Protein AF-A0A7S4UHZ1-F1 (afdb_monomer_lite)

pLDDT: mean 78.04, std 15.98, range [35.03, 97.44]

Foldseek 3Di:
DVVLLPDDFLDFFDDDPVQLVVQLVLVQLVVPAPVLQWDWDWDWDFDDDDDTDTAIDIDIDGNDPVRSVVSVVVVVVLVVCCVVVVVVVSVVVSSVVTRGGDPDSVNSVRVNVVSVVCVVPDPPDDPQFWDWDFDADPVRHGDDIDTHTQPDDVSRCCVVPVPPPPDDD

Sequence (169 aa):
WRRWRGLPEGTTRLSQAHALADTGIMYYLLDHTPREVLSLVRSEVELEGEGKRRLPVIRLECGSVEKLFPVIEELAFKVQRMSSEGDVEAVEEFMESYAASTRDKEYARIVTGMRDSLDDGVIETMNAFPEITLKTDDRGQVVDAEAKMPKDHLDYYLRLFGTATRGGE

Secondary structure (DSSP, 8-state):
-GGGTTSPTT--B--SHHHHHHHHHHHHHHHHS-TTTEEEEEEEEEEPSSS-EEEEEEEEEES-STTTHHHHHHHHHHHHHHHHHT-HHHHHHHIIIIISB-S-HHHHHHHHHHHHHHTTS------PPPEEEEEE-TTS-EEEEEEE--SSHHHHHHHHHGGGG----

Radius of gyration: 24.58 Å; chains: 1; bounding box: 45×69×64 Å

Organism: NCBI:txid180227

Structure (mmCIF, N/CA/C/O backbone):
data_AF-A0A7S4UHZ1-F1
#
_entry.id   AF-A0A7S4UHZ1-F1
#
loop_
_atom_site.group_PDB
_atom_site.id
_atom_site.type_symbol
_atom_site.label_atom_id
_atom_site.label_alt_id
_atom_site.label_comp_id
_atom_site.label_asym_id
_atom_site.label_entity_id
_atom_site.label_seq_id
_atom_site.pdbx_PDB_ins_code
_atom_site.Cartn_x
_atom_site.Cartn_y
_atom_site.Cartn_z
_atom_site.occupancy
_atom_site.B_iso_or_equiv
_atom_site.auth_seq_id
_atom_site.auth_comp_id
_atom_site.auth_asym_id
_atom_site.auth_atom_id
_atom_site.pdbx_PDB_model_num
ATOM 1 N N . TRP A 1 1 ? -3.599 -6.062 1.471 1.00 48.66 1 TRP A N 1
ATOM 2 C CA . TRP A 1 1 ? -4.272 -7.096 2.292 1.00 48.66 1 TRP A CA 1
ATOM 3 C C . TRP A 1 1 ? -4.089 -8.540 1.771 1.00 48.66 1 TRP A C 1
ATOM 5 O O . TRP A 1 1 ? -3.561 -9.336 2.527 1.00 48.66 1 TRP A O 1
ATOM 15 N N . ARG A 1 2 ? -4.417 -8.925 0.513 1.00 51.38 2 ARG A N 1
ATOM 16 C CA . ARG A 1 2 ? -4.203 -10.322 0.012 1.00 51.38 2 ARG A CA 1
ATOM 17 C C . ARG A 1 2 ? -2.763 -10.823 0.202 1.00 51.38 2 ARG A C 1
ATOM 19 O O . ARG A 1 2 ? -2.544 -11.961 0.583 1.00 51.38 2 ARG A O 1
ATOM 26 N N . ARG A 1 3 ? -1.793 -9.928 0.009 1.00 61.91 3 ARG A N 1
ATOM 27 C CA . ARG A 1 3 ? -0.348 -10.190 0.138 1.00 61.91 3 ARG A CA 1
ATOM 28 C C . ARG A 1 3 ? 0.145 -10.324 1.585 1.00 61.91 3 ARG A C 1
ATOM 30 O O . ARG A 1 3 ? 1.256 -10.781 1.802 1.00 61.91 3 ARG A O 1
ATOM 37 N N . TRP A 1 4 ? -0.686 -9.954 2.557 1.00 55.69 4 TRP A N 1
ATOM 38 C CA . TRP A 1 4 ? -0.395 -10.108 3.982 1.00 55.69 4 TRP A CA 1
ATOM 39 C C . TRP A 1 4 ? -0.818 -11.471 4.537 1.00 55.69 4 TRP A C 1
ATOM 41 O O . TRP A 1 4 ? -0.347 -11.865 5.596 1.00 55.69 4 TRP A O 1
ATOM 51 N N . ARG A 1 5 ? -1.674 -12.214 3.818 1.00 57.12 5 ARG A N 1
ATOM 52 C CA . ARG A 1 5 ? -2.168 -13.536 4.242 1.00 57.12 5 ARG A CA 1
ATOM 53 C C . ARG A 1 5 ? -1.049 -14.574 4.410 1.00 57.12 5 ARG A C 1
ATOM 55 O O . ARG A 1 5 ? -1.186 -15.507 5.191 1.00 57.12 5 ARG A O 1
ATOM 62 N N . GLY A 1 6 ? 0.056 -14.417 3.684 1.00 55.94 6 GLY A N 1
ATOM 63 C CA . GLY A 1 6 ? 1.195 -15.336 3.749 1.00 55.94 6 GLY A CA 1
ATOM 64 C C . GLY A 1 6 ? 2.132 -15.120 4.941 1.00 55.94 6 GLY A C 1
ATOM 65 O O . GLY A 1 6 ? 3.097 -15.865 5.075 1.00 55.94 6 GLY A O 1
ATOM 66 N N . LEU A 1 7 ? 1.901 -14.104 5.781 1.00 59.84 7 LEU A N 1
ATOM 67 C CA . LEU A 1 7 ? 2.785 -13.794 6.905 1.00 59.84 7 LEU A CA 1
ATOM 68 C C . LEU A 1 7 ? 2.376 -14.588 8.163 1.00 59.84 7 LEU A C 1
ATOM 70 O O . LEU A 1 7 ? 1.179 -14.694 8.443 1.00 59.84 7 LEU A O 1
ATOM 74 N N . PRO A 1 8 ? 3.335 -15.141 8.935 1.00 59.25 8 PRO A N 1
ATOM 75 C CA . PRO A 1 8 ? 3.042 -15.797 10.210 1.00 59.25 8 PRO A CA 1
ATOM 76 C C . PRO A 1 8 ? 2.325 -14.863 11.195 1.00 59.25 8 PRO A C 1
ATOM 78 O O . PRO A 1 8 ? 2.569 -13.654 11.204 1.00 59.25 8 PRO A O 1
ATOM 81 N N . GLU A 1 9 ? 1.480 -15.413 12.066 1.00 57.06 9 GLU A N 1
ATOM 82 C CA . GLU A 1 9 ? 0.809 -14.636 13.113 1.00 57.06 9 GLU A CA 1
ATOM 83 C C . GLU A 1 9 ? 1.823 -13.929 14.029 1.00 57.06 9 GLU A C 1
ATOM 85 O O . GLU A 1 9 ? 2.865 -14.482 14.377 1.00 57.06 9 GLU A O 1
ATOM 90 N N . GLY A 1 10 ? 1.544 -12.670 14.382 1.00 57.97 10 GLY A N 1
ATOM 91 C CA . GLY A 1 10 ? 2.449 -11.845 15.191 1.00 57.97 10 GLY A CA 1
ATOM 92 C C . GLY A 1 10 ? 3.661 -11.289 14.434 1.00 57.97 10 GLY A C 1
ATOM 93 O O . GLY A 1 10 ? 4.472 -10.579 15.032 1.00 57.97 10 GLY A O 1
ATOM 94 N N . THR A 1 11 ? 3.780 -11.555 13.129 1.00 65.12 11 THR A N 1
ATOM 95 C CA . THR A 1 11 ? 4.827 -10.962 12.291 1.00 65.12 11 THR A CA 1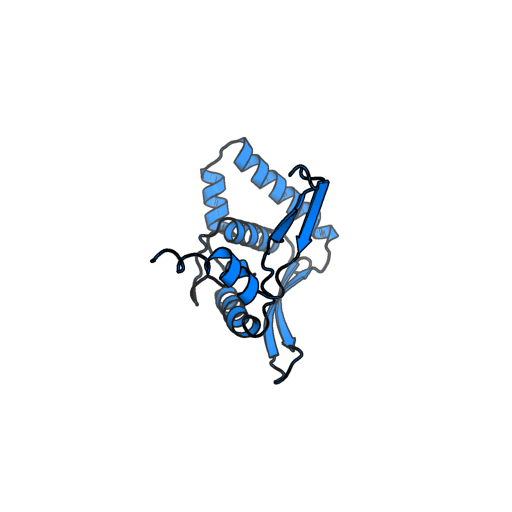
ATOM 96 C C . THR A 1 11 ? 4.632 -9.457 12.203 1.00 65.12 11 THR A C 1
ATOM 98 O O . THR A 1 11 ? 3.676 -8.973 11.602 1.00 65.12 11 THR A O 1
ATOM 101 N N . THR A 1 12 ? 5.574 -8.715 12.777 1.00 68.12 12 THR A N 1
ATOM 102 C CA . THR A 1 12 ? 5.634 -7.261 12.629 1.00 68.12 12 THR A CA 1
ATOM 103 C C . THR A 1 12 ? 6.547 -6.836 11.494 1.00 68.12 12 THR A C 1
ATOM 105 O O . THR A 1 12 ? 6.379 -5.729 11.013 1.00 68.12 12 THR A O 1
ATOM 108 N N . ARG A 1 13 ? 7.489 -7.680 11.049 1.00 75.06 13 ARG A N 1
ATOM 109 C CA . ARG A 1 13 ? 8.446 -7.364 9.977 1.00 75.06 13 ARG A CA 1
ATOM 110 C C . ARG A 1 13 ? 7.952 -7.811 8.610 1.00 75.06 13 ARG A C 1
ATOM 112 O O . ARG A 1 13 ? 7.514 -8.944 8.442 1.00 75.06 13 ARG A O 1
ATOM 119 N N . LEU A 1 14 ? 8.099 -6.947 7.618 1.00 74.50 14 LEU A N 1
ATOM 120 C CA . LEU A 1 14 ? 7.667 -7.217 6.251 1.00 74.50 14 LEU A CA 1
ATOM 121 C C . LEU A 1 14 ? 8.876 -7.494 5.357 1.00 74.50 14 LEU A C 1
ATOM 123 O O . LEU A 1 14 ? 9.921 -6.870 5.504 1.00 74.50 14 LEU A O 1
ATOM 127 N N . SER A 1 15 ? 8.740 -8.439 4.428 1.00 74.81 15 SER A N 1
ATOM 128 C CA . SER A 1 15 ? 9.808 -8.812 3.483 1.00 74.81 15 SER A CA 1
ATOM 129 C C . SER A 1 15 ? 9.394 -8.690 2.016 1.00 74.81 15 SER A C 1
ATOM 131 O O . SER A 1 15 ? 10.242 -8.627 1.130 1.00 74.81 15 SER A O 1
ATOM 133 N N . GLN A 1 16 ? 8.091 -8.644 1.730 1.00 79.38 16 GLN A N 1
ATOM 134 C CA . GLN A 1 16 ? 7.579 -8.572 0.367 1.00 79.38 16 GLN A CA 1
ATOM 135 C C . GLN A 1 16 ? 7.558 -7.112 -0.105 1.00 79.38 16 GLN A C 1
ATOM 137 O O . GLN A 1 16 ? 6.919 -6.274 0.524 1.00 79.38 16 GLN A O 1
ATOM 142 N N . ALA A 1 17 ? 8.221 -6.815 -1.226 1.00 80.94 17 ALA A N 1
ATOM 143 C CA . ALA A 1 17 ? 8.435 -5.447 -1.714 1.00 80.94 17 ALA A CA 1
ATOM 144 C C . ALA A 1 17 ? 7.151 -4.607 -1.850 1.00 80.94 17 ALA A C 1
ATOM 146 O O . ALA A 1 17 ? 7.134 -3.439 -1.474 1.00 80.94 17 ALA A O 1
ATOM 147 N N . HIS A 1 18 ? 6.051 -5.195 -2.330 1.00 78.69 18 HIS A N 1
ATOM 148 C CA . HIS A 1 18 ? 4.786 -4.461 -2.426 1.00 78.69 18 HIS A CA 1
ATOM 149 C C . HIS A 1 18 ? 4.136 -4.238 -1.056 1.00 78.69 18 HIS A C 1
ATOM 151 O O . HIS A 1 18 ? 3.596 -3.168 -0.822 1.00 78.69 18 HIS A O 1
ATOM 157 N N . ALA A 1 19 ? 4.204 -5.207 -0.138 1.00 79.06 19 ALA A N 1
ATOM 158 C CA . ALA A 1 19 ? 3.716 -5.025 1.228 1.00 79.06 19 ALA A CA 1
ATOM 159 C C . ALA A 1 19 ? 4.516 -3.947 1.973 1.00 79.06 19 ALA A C 1
ATOM 161 O O . ALA A 1 19 ? 3.923 -3.138 2.679 1.00 79.06 19 ALA A O 1
ATOM 162 N N . LEU A 1 20 ? 5.835 -3.904 1.771 1.00 85.06 20 LEU A N 1
ATOM 163 C CA . LEU A 1 20 ? 6.704 -2.837 2.265 1.00 85.06 20 LEU A CA 1
ATOM 164 C C . LEU A 1 20 ? 6.256 -1.473 1.723 1.00 85.06 20 LEU A C 1
ATOM 166 O O . LEU A 1 20 ? 6.005 -0.563 2.507 1.00 85.06 20 LEU A O 1
ATOM 170 N N . ALA A 1 21 ? 6.067 -1.354 0.405 1.00 87.69 21 ALA A N 1
ATOM 171 C CA . ALA A 1 21 ? 5.610 -0.115 -0.224 1.00 87.69 21 ALA A CA 1
ATOM 172 C C . ALA A 1 21 ? 4.227 0.336 0.284 1.00 87.69 21 ALA A C 1
ATOM 174 O O . ALA A 1 21 ? 4.075 1.484 0.696 1.00 87.69 21 ALA A O 1
ATOM 175 N N . ASP A 1 22 ? 3.242 -0.569 0.320 1.00 86.50 22 ASP A N 1
ATOM 176 C CA . ASP A 1 22 ? 1.886 -0.281 0.807 1.00 86.50 22 ASP A CA 1
ATOM 177 C C . ASP A 1 22 ? 1.918 0.229 2.262 1.00 86.50 22 ASP A C 1
ATOM 179 O O . ASP A 1 22 ? 1.210 1.170 2.621 1.00 86.50 22 ASP A O 1
ATOM 183 N N . THR A 1 23 ? 2.765 -0.378 3.099 1.00 86.38 23 THR A N 1
ATOM 184 C CA . THR A 1 23 ? 2.925 -0.016 4.518 1.00 86.38 23 THR A CA 1
ATOM 185 C C . THR A 1 23 ? 3.616 1.328 4.675 1.00 86.38 23 THR A C 1
ATOM 187 O O . THR A 1 23 ? 3.146 2.167 5.443 1.00 86.38 23 THR A O 1
ATOM 190 N N . GLY A 1 24 ? 4.679 1.552 3.898 1.00 91.88 24 GLY A N 1
ATOM 191 C CA . GLY A 1 24 ? 5.410 2.811 3.866 1.00 91.88 24 GLY A CA 1
ATOM 192 C C . GLY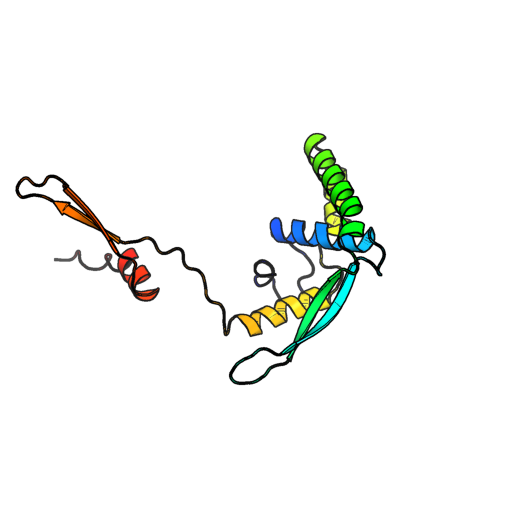 A 1 24 ? 4.504 3.979 3.495 1.00 91.88 24 GLY A C 1
ATOM 193 O O . GLY A 1 24 ? 4.458 4.971 4.215 1.00 91.88 24 GLY A O 1
ATOM 194 N N . ILE A 1 25 ? 3.715 3.827 2.427 1.00 92.88 25 ILE A N 1
ATOM 195 C CA . ILE A 1 25 ? 2.734 4.834 2.002 1.00 92.88 25 ILE A CA 1
ATOM 196 C C . ILE A 1 25 ? 1.702 5.068 3.107 1.00 92.88 25 ILE A C 1
ATOM 198 O O . ILE A 1 25 ? 1.473 6.208 3.499 1.00 92.88 25 ILE A O 1
ATOM 202 N N . MET A 1 26 ? 1.096 4.003 3.636 1.00 90.25 26 MET A N 1
ATOM 203 C CA . MET A 1 26 ? 0.058 4.118 4.661 1.00 90.25 26 MET A CA 1
ATOM 204 C C . MET A 1 26 ? 0.549 4.884 5.896 1.00 90.25 26 MET A C 1
ATOM 206 O O . MET A 1 26 ? -0.117 5.826 6.321 1.00 90.25 26 MET A O 1
ATOM 210 N N . TYR A 1 27 ? 1.690 4.502 6.478 1.00 91.88 27 TYR A N 1
ATOM 211 C CA . TYR A 1 27 ? 2.194 5.176 7.677 1.00 91.88 27 TYR A CA 1
ATOM 212 C C . TYR A 1 27 ? 2.726 6.575 7.391 1.00 91.88 27 TYR A C 1
ATOM 214 O O . TYR A 1 27 ? 2.543 7.451 8.231 1.00 91.88 27 TYR A O 1
ATOM 222 N N . TYR A 1 28 ? 3.303 6.823 6.212 1.00 95.19 28 TYR A N 1
ATOM 223 C CA . TYR A 1 28 ? 3.677 8.182 5.828 1.00 95.19 28 TYR A CA 1
ATOM 224 C C . TYR A 1 28 ? 2.457 9.100 5.806 1.00 95.19 28 TYR A C 1
ATOM 226 O O . TYR A 1 28 ? 2.462 10.149 6.448 1.00 95.19 28 TYR A O 1
ATOM 234 N N . LEU A 1 29 ? 1.384 8.681 5.127 1.00 94.12 29 LEU A N 1
ATOM 235 C CA . LEU A 1 29 ? 0.156 9.466 5.045 1.00 94.12 29 LEU A CA 1
ATOM 236 C C . LEU A 1 29 ? -0.458 9.696 6.426 1.00 94.12 29 LEU A C 1
ATOM 238 O O . LEU A 1 29 ? -0.883 10.809 6.706 1.00 94.12 29 LEU A O 1
ATOM 242 N N . LEU A 1 30 ? -0.480 8.684 7.296 1.00 92.19 30 LEU A N 1
ATOM 243 C CA . LEU A 1 30 ? -1.011 8.821 8.656 1.00 92.19 30 LEU A CA 1
ATOM 244 C C . LEU A 1 30 ? -0.207 9.798 9.523 1.00 92.19 30 LEU A C 1
ATOM 246 O O . LEU A 1 30 ? -0.802 10.499 10.335 1.00 92.19 30 LEU A O 1
ATOM 250 N N . ASP A 1 31 ? 1.114 9.851 9.355 1.00 94.88 31 ASP A N 1
ATOM 251 C CA . ASP A 1 31 ? 1.981 10.737 10.140 1.00 94.88 31 ASP A CA 1
ATOM 252 C C . ASP A 1 31 ? 1.964 12.187 9.634 1.00 94.88 31 ASP A C 1
ATOM 254 O O . ASP A 1 31 ? 2.149 13.117 10.418 1.00 94.88 31 ASP A O 1
ATOM 258 N N . HIS A 1 32 ? 1.741 12.387 8.333 1.00 96.00 32 HIS A N 1
ATOM 259 C CA . HIS A 1 32 ? 1.834 13.699 7.676 1.00 96.00 32 HIS A CA 1
ATOM 260 C C . HIS A 1 32 ? 0.467 14.305 7.347 1.00 96.00 32 HIS A C 1
ATOM 262 O O . HIS A 1 32 ? 0.382 15.386 6.768 1.00 96.00 32 HIS A O 1
ATOM 268 N N . THR A 1 33 ? -0.616 13.632 7.732 1.00 95.00 33 THR A N 1
ATOM 269 C CA . THR A 1 33 ? -1.985 14.104 7.531 1.00 95.00 33 THR A CA 1
ATOM 270 C C . THR A 1 33 ? -2.669 14.299 8.884 1.00 95.00 33 THR A C 1
ATOM 272 O O . THR A 1 33 ? -2.567 13.424 9.745 1.00 95.00 33 THR A O 1
ATOM 275 N N . PRO A 1 34 ? -3.416 15.400 9.099 1.00 94.19 34 PRO A N 1
ATOM 276 C CA . PRO A 1 34 ? -4.211 15.564 10.311 1.00 94.19 34 PRO A CA 1
ATOM 277 C C . PRO A 1 34 ? -5.183 14.396 10.520 1.00 94.19 34 PRO A C 1
ATOM 279 O O . PRO A 1 34 ? -5.782 13.889 9.568 1.00 94.19 34 PRO A O 1
ATOM 282 N N . ARG A 1 35 ? -5.379 13.983 11.776 1.00 91.44 35 ARG A N 1
ATOM 283 C CA . ARG A 1 35 ? -6.183 12.796 12.118 1.00 91.44 35 ARG A CA 1
ATOM 284 C C . ARG A 1 35 ? -7.641 12.911 11.664 1.00 91.44 35 ARG A C 1
ATOM 286 O O . ARG A 1 35 ? -8.273 11.904 11.363 1.00 91.44 35 ARG A O 1
ATOM 293 N N . GLU A 1 36 ? -8.181 14.124 11.611 1.00 92.62 36 GLU A N 1
ATOM 294 C CA . GLU A 1 36 ? -9.520 14.414 11.090 1.00 92.62 36 GLU A CA 1
ATOM 295 C C . GLU A 1 36 ? -9.639 14.235 9.568 1.00 92.62 36 GLU A C 1
ATOM 297 O O . GLU A 1 36 ? -10.746 14.139 9.041 1.00 92.62 36 GLU A O 1
ATOM 302 N N . VAL A 1 37 ? -8.512 14.197 8.855 1.00 90.44 37 VAL A N 1
ATOM 303 C CA . VAL A 1 37 ? -8.453 13.969 7.409 1.00 90.44 37 VAL A CA 1
ATOM 304 C C . VAL A 1 37 ? -8.174 12.500 7.107 1.00 90.44 37 VAL A C 1
ATOM 306 O O . VAL A 1 37 ? -8.850 11.944 6.245 1.00 90.44 37 VAL A O 1
ATOM 309 N N . LEU A 1 38 ? -7.239 11.860 7.815 1.00 92.56 38 LEU A N 1
ATOM 310 C CA . LEU A 1 38 ? -6.956 10.432 7.67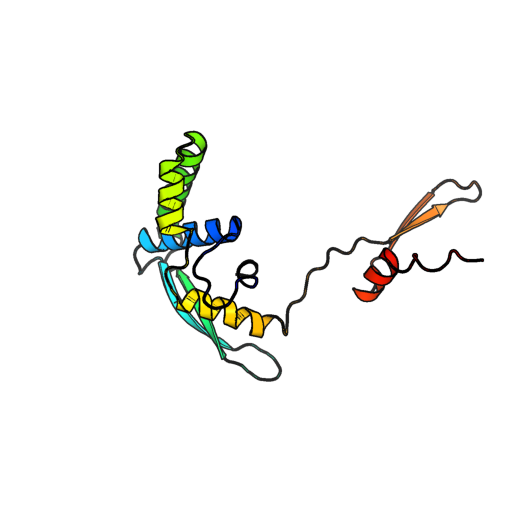0 1.00 92.56 38 LEU A CA 1
ATOM 311 C C . LEU A 1 38 ? -6.679 9.786 9.023 1.00 92.56 38 LEU A C 1
ATOM 313 O O . LEU A 1 38 ? -5.828 10.239 9.785 1.00 92.56 38 LEU A O 1
ATOM 317 N N . SER A 1 39 ? -7.355 8.676 9.305 1.00 90.12 39 SER A N 1
ATOM 318 C CA . SER A 1 39 ? -7.077 7.895 10.507 1.00 90.12 39 SER A CA 1
ATOM 319 C C . SER A 1 39 ? -7.316 6.403 10.310 1.00 90.12 39 SER A C 1
ATOM 321 O O . SER A 1 39 ? -8.056 5.976 9.426 1.00 90.12 39 SER A O 1
ATOM 323 N N . LEU A 1 40 ? -6.670 5.594 11.151 1.00 84.56 40 LEU A N 1
ATOM 324 C CA . LEU A 1 40 ? -6.992 4.178 11.291 1.00 84.56 40 LEU A CA 1
ATOM 325 C C . LEU A 1 40 ? -8.104 4.023 12.327 1.00 84.56 40 LEU A C 1
ATOM 327 O O . LEU A 1 40 ? -7.946 4.421 13.484 1.00 84.56 40 LEU A O 1
ATOM 331 N N . VAL A 1 41 ? -9.204 3.397 11.922 1.00 83.50 41 VAL A N 1
ATOM 332 C CA . VAL A 1 41 ? -10.338 3.090 12.792 1.00 83.50 41 VAL A CA 1
ATOM 333 C C . VAL A 1 41 ? -10.595 1.595 12.839 1.00 83.50 41 VAL A C 1
ATOM 335 O O . VAL A 1 41 ? -10.450 0.870 11.851 1.00 83.50 41 VAL A O 1
ATOM 338 N N . ARG A 1 42 ? -10.989 1.123 14.020 1.00 79.00 42 ARG A N 1
ATOM 339 C CA . ARG A 1 42 ? -11.459 -0.247 14.211 1.00 79.00 42 ARG A CA 1
ATOM 340 C C . ARG A 1 42 ? -12.945 -0.287 13.912 1.00 79.00 42 ARG A C 1
ATOM 342 O O . ARG A 1 42 ? -13.703 0.548 14.395 1.00 79.00 42 ARG A O 1
ATOM 349 N N . SER A 1 43 ? -13.346 -1.255 13.110 1.00 78.75 43 SER A N 1
ATOM 350 C CA . SER A 1 43 ? -14.736 -1.471 12.734 1.00 78.75 43 SER A CA 1
ATOM 351 C C . SER A 1 43 ? -15.045 -2.961 12.796 1.00 78.75 43 SER A C 1
ATOM 353 O O . SER A 1 43 ? -14.135 -3.786 12.837 1.00 78.75 43 SER A O 1
ATOM 355 N N . GLU A 1 44 ? -16.322 -3.311 12.801 1.00 81.31 44 GLU A N 1
ATOM 356 C CA . GLU A 1 44 ? -16.770 -4.690 12.654 1.00 81.31 44 GLU A CA 1
ATOM 357 C C . GLU A 1 44 ? -17.525 -4.814 11.336 1.00 81.31 44 GLU A C 1
ATOM 359 O O . GLU A 1 44 ? -18.352 -3.963 11.001 1.00 81.31 44 GLU A O 1
ATOM 364 N N . VAL A 1 45 ? -17.233 -5.865 10.574 1.00 74.25 45 VAL A N 1
ATOM 365 C CA . VAL A 1 45 ? -17.991 -6.208 9.366 1.00 74.25 45 VAL A CA 1
ATOM 366 C C . VAL A 1 45 ? -18.743 -7.497 9.628 1.00 74.25 45 VAL A C 1
ATOM 368 O O . VAL A 1 45 ? -18.156 -8.481 10.077 1.00 74.25 45 VAL A O 1
ATOM 371 N N . GLU A 1 46 ? -20.045 -7.485 9.359 1.00 75.44 46 GLU A N 1
ATOM 372 C CA . GLU A 1 46 ? -20.858 -8.696 9.327 1.00 75.44 46 GLU A CA 1
ATOM 373 C C . GLU A 1 46 ? -20.704 -9.330 7.942 1.00 75.44 46 GLU A C 1
ATOM 375 O O . GLU A 1 46 ? -20.974 -8.681 6.931 1.00 75.44 46 GLU A O 1
ATOM 380 N N . LEU A 1 47 ? -20.209 -10.568 7.889 1.00 64.81 47 LEU A N 1
ATOM 381 C CA . LEU A 1 47 ? -20.160 -11.329 6.643 1.00 64.81 47 LEU A CA 1
ATOM 382 C C . LEU A 1 47 ? -21.523 -11.980 6.377 1.00 64.81 47 LEU A C 1
ATOM 384 O O . LEU A 1 47 ? -22.115 -12.584 7.275 1.00 64.81 47 LEU A O 1
ATOM 388 N N . GLU A 1 48 ? -22.004 -11.871 5.141 1.00 61.22 48 GLU A N 1
ATOM 389 C CA . GLU A 1 48 ? -23.209 -12.563 4.679 1.00 61.22 48 GLU A CA 1
ATOM 390 C C . GLU A 1 48 ? -22.876 -14.027 4.326 1.00 61.22 48 GLU A C 1
ATOM 392 O O . GLU A 1 48 ? -21.908 -14.287 3.614 1.00 61.22 48 GLU A O 1
ATOM 397 N N . GLY A 1 49 ? -23.656 -14.988 4.838 1.00 58.81 49 GLY A N 1
ATOM 398 C CA . GLY A 1 49 ? -23.452 -16.430 4.625 1.00 58.81 49 GLY A CA 1
ATOM 399 C C . GLY A 1 49 ? -24.054 -17.309 5.734 1.00 58.81 49 GLY A C 1
ATOM 400 O O . GLY A 1 49 ? -24.598 -16.794 6.718 1.00 58.81 49 GLY A O 1
ATOM 401 N N . GLU A 1 50 ? -23.974 -18.639 5.585 1.00 44.97 50 GLU A N 1
ATOM 402 C CA . GLU A 1 50 ? -24.361 -19.587 6.643 1.00 44.97 50 GLU A CA 1
ATOM 403 C C . GLU A 1 50 ? -23.430 -19.426 7.854 1.00 44.97 50 GLU A C 1
ATOM 405 O O . GLU A 1 50 ? -22.238 -19.714 7.798 1.00 44.97 50 GLU A O 1
ATOM 410 N N . GLY A 1 51 ? -23.988 -18.927 8.959 1.00 57.94 51 GLY A N 1
ATOM 411 C CA . GLY A 1 51 ? -23.226 -18.560 10.151 1.00 57.94 51 GLY A CA 1
ATOM 412 C C . GLY A 1 51 ? -22.719 -17.121 10.091 1.00 57.94 51 GLY A C 1
ATOM 413 O O . GLY A 1 51 ? -21.532 -16.877 9.897 1.00 57.94 51 GLY A O 1
ATOM 414 N N . LYS A 1 52 ? -23.622 -16.157 10.318 1.00 58.06 52 LYS A N 1
ATOM 415 C CA . LYS A 1 52 ? -23.290 -14.737 10.510 1.00 58.06 52 LYS A CA 1
ATOM 416 C C . LYS A 1 52 ? -22.155 -14.588 11.526 1.00 58.06 52 LYS A C 1
ATOM 418 O O . LYS A 1 52 ? -22.341 -14.840 12.717 1.00 58.06 52 LYS A O 1
ATOM 423 N N . ARG A 1 53 ? -20.983 -14.163 11.060 1.00 66.88 53 ARG A N 1
ATOM 424 C CA . ARG A 1 53 ? -19.812 -13.866 11.893 1.00 66.88 53 ARG A CA 1
ATOM 425 C C . ARG A 1 53 ? -19.493 -12.380 11.781 1.00 66.88 53 ARG A C 1
ATOM 427 O O . ARG A 1 53 ? -19.480 -11.824 10.683 1.00 66.88 53 ARG A O 1
ATOM 434 N N . ARG A 1 54 ? -19.243 -11.742 12.926 1.00 73.38 54 ARG A N 1
ATOM 435 C CA . ARG A 1 54 ? -18.708 -10.378 12.993 1.00 73.38 54 ARG A CA 1
ATOM 436 C C . ARG A 1 54 ? -17.196 -10.458 13.060 1.00 73.38 54 ARG A C 1
ATOM 438 O O . ARG A 1 54 ? -16.662 -11.123 13.946 1.00 73.38 54 ARG A O 1
ATOM 445 N N . LEU A 1 55 ? -16.527 -9.800 12.123 1.00 72.06 55 LEU A N 1
ATOM 446 C CA . LEU A 1 55 ? -15.073 -9.761 12.072 1.00 72.06 55 LEU A CA 1
ATOM 447 C C . LEU A 1 55 ? -14.572 -8.363 12.414 1.00 72.06 55 LEU A C 1
ATOM 449 O O . LEU A 1 55 ? -15.010 -7.401 11.772 1.00 72.06 55 LEU A O 1
ATOM 453 N N . PRO A 1 56 ? -13.639 -8.233 13.373 1.00 72.50 56 PRO A N 1
ATOM 454 C CA . PRO A 1 56 ? -12.937 -6.980 13.563 1.00 72.50 56 PRO A CA 1
ATOM 455 C C . PRO A 1 56 ? -12.087 -6.707 12.321 1.00 72.50 56 PRO A C 1
ATOM 457 O O . PRO A 1 56 ? -11.362 -7.576 11.840 1.00 72.50 56 PRO A O 1
ATOM 460 N N . VAL A 1 57 ? -12.171 -5.488 11.805 1.00 73.06 57 VAL A N 1
ATOM 461 C CA . VAL A 1 57 ? -11.354 -4.999 10.696 1.00 73.06 57 VAL A CA 1
ATOM 462 C C . VAL A 1 57 ? -10.715 -3.672 11.078 1.00 73.06 57 VAL A C 1
ATOM 464 O O . VAL A 1 57 ? -11.277 -2.883 11.841 1.00 73.06 57 VAL A O 1
ATOM 467 N N . ILE A 1 58 ? -9.551 -3.399 10.499 1.00 74.31 58 ILE A N 1
ATOM 468 C CA . ILE A 1 58 ? -8.965 -2.061 10.510 1.00 74.31 58 ILE A CA 1
ATOM 469 C C . ILE A 1 58 ? -9.298 -1.396 9.181 1.00 74.31 58 ILE A C 1
ATOM 471 O O . ILE A 1 58 ? -9.051 -1.962 8.114 1.00 74.31 58 ILE A O 1
ATOM 475 N N . ARG A 1 59 ? -9.876 -0.199 9.248 1.00 76.75 59 ARG A N 1
ATOM 476 C CA . ARG A 1 59 ? -10.201 0.631 8.088 1.00 76.75 59 ARG A CA 1
ATOM 477 C C . ARG A 1 59 ? -9.413 1.928 8.151 1.00 76.75 59 ARG A C 1
ATOM 479 O O . ARG A 1 59 ? -9.168 2.458 9.230 1.00 76.75 59 ARG A O 1
ATOM 486 N N . LEU A 1 60 ? -9.046 2.434 6.981 1.00 82.69 60 LEU A N 1
ATOM 487 C CA . LEU A 1 60 ? -8.645 3.825 6.830 1.00 82.69 60 LEU A CA 1
ATOM 488 C C . LEU A 1 60 ? -9.918 4.647 6.646 1.00 82.69 60 LEU A C 1
ATOM 490 O O . LEU A 1 60 ? -10.689 4.393 5.720 1.00 82.69 60 LEU A O 1
ATOM 494 N N . GLU A 1 61 ? -10.147 5.592 7.544 1.00 87.31 61 GLU A N 1
ATOM 495 C CA . GLU A 1 61 ? -11.203 6.586 7.419 1.00 87.31 61 GLU A CA 1
ATOM 496 C C . GLU A 1 61 ? -10.601 7.867 6.849 1.00 87.31 61 GLU A C 1
ATOM 498 O O . GLU A 1 61 ? -9.646 8.410 7.403 1.00 87.31 61 GLU A O 1
ATOM 503 N N . CYS A 1 62 ? -11.151 8.317 5.722 1.00 89.69 62 CYS A N 1
ATOM 504 C CA . CYS A 1 62 ? -10.711 9.508 5.012 1.00 89.69 62 CYS A CA 1
ATOM 505 C C . CYS A 1 62 ? -11.821 10.563 5.052 1.00 89.69 62 CYS A C 1
ATOM 507 O O . CYS A 1 62 ? -12.825 10.433 4.352 1.00 89.69 62 CYS A O 1
ATOM 509 N N . GLY A 1 63 ? -11.628 11.609 5.854 1.00 88.25 63 GLY A N 1
ATOM 510 C CA . GLY A 1 63 ? -12.577 12.715 6.005 1.00 88.25 63 GLY A CA 1
ATOM 511 C C . GLY A 1 63 ? -12.552 13.717 4.845 1.00 88.25 63 GLY A C 1
ATOM 512 O O . GLY A 1 63 ? -13.545 14.398 4.603 1.00 88.25 63 GLY A O 1
ATOM 513 N N . SER A 1 64 ? -11.438 13.814 4.109 1.00 90.44 64 SER A N 1
ATOM 514 C CA . SER A 1 64 ? -11.339 14.617 2.881 1.00 90.44 64 SER A CA 1
ATOM 515 C C . SER A 1 64 ? -10.198 14.120 2.002 1.00 90.44 64 SER A C 1
ATOM 517 O O . SER A 1 64 ? -9.031 14.183 2.386 1.00 90.44 64 SER A O 1
ATOM 519 N N . VAL A 1 65 ? -10.538 13.663 0.798 1.00 89.31 65 VAL A N 1
ATOM 520 C CA . VAL A 1 65 ? -9.553 13.191 -0.187 1.00 89.31 65 VAL A CA 1
ATOM 521 C C . VAL A 1 65 ? -8.740 14.364 -0.734 1.00 89.31 65 VAL A C 1
ATOM 523 O O . VAL A 1 65 ? -7.541 14.247 -0.960 1.00 89.31 65 VAL A O 1
ATOM 526 N N . GLU A 1 66 ? -9.362 15.531 -0.878 1.00 92.44 66 GLU A N 1
ATOM 527 C CA . GLU A 1 66 ? -8.726 16.737 -1.408 1.00 92.44 66 GLU A CA 1
ATOM 528 C C . GLU A 1 66 ? -7.550 17.183 -0.538 1.00 92.44 66 GLU A C 1
ATOM 530 O O . GLU A 1 66 ? -6.518 17.610 -1.047 1.00 92.44 66 GLU A O 1
ATOM 535 N N . LYS A 1 67 ? -7.689 17.036 0.784 1.00 91.38 67 LYS A N 1
ATOM 536 C CA . LYS A 1 67 ? -6.637 17.362 1.752 1.00 91.38 67 LYS A CA 1
ATOM 537 C C . LYS A 1 67 ? -5.518 16.318 1.814 1.00 91.38 67 LYS A C 1
ATOM 539 O O . LYS A 1 67 ? -4.473 16.617 2.380 1.00 91.38 67 LYS A O 1
ATOM 544 N N . LEU A 1 68 ? -5.714 15.131 1.235 1.00 92.62 68 LEU A N 1
ATOM 545 C CA . LEU A 1 68 ? -4.675 14.104 1.128 1.00 92.62 68 LEU A CA 1
ATOM 546 C C . LEU A 1 68 ? -3.743 14.319 -0.061 1.00 92.62 68 LEU A C 1
ATOM 548 O O . LEU A 1 68 ? -2.573 13.953 0.030 1.00 92.62 68 LEU A O 1
ATOM 552 N N . PHE A 1 69 ? -4.232 14.902 -1.161 1.00 94.12 69 PHE A N 1
ATOM 553 C CA . PHE A 1 69 ? -3.427 15.060 -2.376 1.00 94.12 69 PHE A CA 1
ATOM 554 C C . PHE 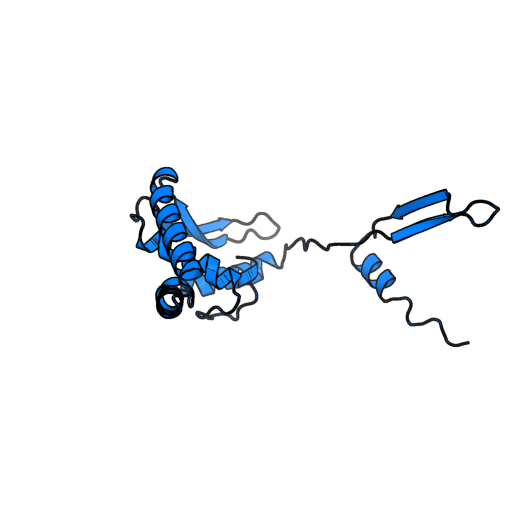A 1 69 ? -2.084 15.761 -2.146 1.00 94.12 69 PHE A C 1
ATOM 556 O O . PHE A 1 69 ? -1.089 15.209 -2.608 1.00 94.12 69 PHE A O 1
ATOM 563 N N . PRO A 1 70 ? -1.991 16.871 -1.386 1.00 96.00 70 PRO A N 1
ATOM 564 C CA . PRO A 1 70 ? -0.701 17.515 -1.145 1.00 96.00 70 PRO A CA 1
ATOM 565 C C . PRO A 1 70 ? 0.321 16.588 -0.471 1.00 96.00 70 PRO A C 1
ATOM 567 O O . PRO A 1 70 ? 1.492 16.593 -0.836 1.00 96.00 70 PRO A O 1
ATOM 570 N N . VAL A 1 71 ? -0.124 15.745 0.467 1.00 96.69 71 VAL A N 1
ATOM 571 C CA . VAL A 1 71 ? 0.743 14.793 1.184 1.00 96.69 71 VAL A CA 1
ATOM 572 C C . VAL A 1 71 ? 1.156 13.630 0.275 1.00 96.69 71 VAL A C 1
ATOM 574 O O . VAL A 1 71 ? 2.288 13.152 0.333 1.00 96.69 71 VAL A O 1
ATOM 577 N N . ILE A 1 72 ? 0.252 13.180 -0.600 1.00 94.94 72 ILE A N 1
ATOM 578 C CA . ILE A 1 72 ? 0.553 12.161 -1.616 1.00 94.94 72 ILE A CA 1
ATOM 579 C C . ILE A 1 72 ? 1.576 12.695 -2.626 1.00 94.94 72 ILE A C 1
ATOM 581 O O . ILE A 1 72 ? 2.523 11.987 -2.966 1.00 94.94 72 ILE A O 1
ATOM 585 N N . GLU A 1 73 ? 1.404 13.932 -3.095 1.00 97.06 73 GLU A N 1
ATOM 586 C CA . GLU A 1 73 ? 2.343 14.597 -4.002 1.00 97.06 73 GLU A CA 1
ATOM 587 C C . GLU A 1 73 ? 3.719 14.750 -3.352 1.00 97.06 73 GLU A C 1
ATOM 589 O O . GLU A 1 73 ? 4.727 14.393 -3.961 1.00 97.06 73 GLU A O 1
ATOM 594 N N . GLU A 1 74 ? 3.769 15.195 -2.096 1.00 97.44 74 GLU A N 1
ATOM 595 C CA . GLU A 1 74 ? 5.005 15.289 -1.316 1.00 97.44 74 GLU A CA 1
ATOM 596 C C . GLU A 1 74 ? 5.729 13.938 -1.230 1.00 97.44 74 GLU A C 1
ATOM 598 O O . GLU A 1 74 ? 6.925 13.849 -1.526 1.00 97.44 74 GLU A O 1
ATOM 603 N N . LEU A 1 75 ? 5.004 12.868 -0.890 1.00 97.25 75 LEU A N 1
ATOM 604 C CA . LEU A 1 75 ? 5.565 11.522 -0.835 1.00 97.25 75 LEU A CA 1
ATOM 605 C C . LEU A 1 75 ? 6.097 11.076 -2.203 1.00 97.25 75 LEU A C 1
ATOM 607 O O . LEU A 1 75 ? 7.189 10.511 -2.283 1.00 97.25 75 LEU A O 1
ATOM 611 N N . ALA A 1 76 ? 5.357 11.343 -3.280 1.00 96.25 76 ALA A N 1
ATOM 612 C CA . ALA A 1 76 ? 5.782 11.009 -4.635 1.00 96.25 76 ALA A CA 1
ATOM 613 C C . ALA A 1 76 ? 7.083 11.734 -5.008 1.00 96.25 76 ALA A C 1
ATOM 615 O O . ALA A 1 76 ? 8.011 11.099 -5.514 1.00 96.25 76 ALA A O 1
ATOM 616 N N . PHE A 1 77 ? 7.198 13.029 -4.693 1.00 96.94 77 PHE A N 1
ATOM 617 C CA . PHE A 1 77 ? 8.438 13.784 -4.888 1.00 96.94 77 PHE A CA 1
ATOM 618 C C . PHE A 1 77 ? 9.591 13.215 -4.065 1.00 96.94 77 PHE A C 1
ATOM 620 O O . PHE A 1 77 ? 10.691 13.049 -4.595 1.00 96.94 77 PHE A O 1
ATOM 627 N N . LYS A 1 78 ? 9.350 12.868 -2.797 1.00 95.88 78 LYS A N 1
ATOM 628 C CA . LYS A 1 78 ? 10.365 12.281 -1.916 1.00 95.88 78 LYS A CA 1
ATOM 629 C C . LYS A 1 78 ? 10.889 10.955 -2.467 1.00 95.88 78 LYS A C 1
ATOM 631 O O . LYS A 1 78 ? 12.097 10.786 -2.607 1.00 95.88 78 LYS A O 1
ATOM 636 N N . VAL A 1 79 ? 9.995 10.038 -2.841 1.00 95.12 79 VAL A N 1
ATOM 637 C CA . VAL A 1 79 ? 10.358 8.730 -3.415 1.00 95.12 79 VAL A CA 1
ATOM 638 C C . VAL A 1 79 ? 11.082 8.886 -4.747 1.00 95.12 79 VAL A C 1
ATOM 640 O O . VAL A 1 79 ? 12.120 8.255 -4.959 1.00 95.12 79 VAL A O 1
ATOM 643 N N . GLN A 1 80 ? 10.588 9.758 -5.627 1.00 96.50 80 GLN A N 1
ATOM 644 C CA . GLN A 1 80 ? 11.229 10.008 -6.914 1.00 96.50 80 GLN A CA 1
ATOM 645 C C . GLN A 1 80 ? 12.635 10.583 -6.736 1.00 96.50 80 GLN A C 1
ATOM 647 O O . GLN A 1 80 ? 13.552 10.182 -7.454 1.00 96.50 80 GLN A O 1
ATOM 652 N N . ARG A 1 81 ? 12.821 11.491 -5.775 1.00 96.12 81 ARG A N 1
ATOM 653 C CA . ARG A 1 81 ? 14.126 12.067 -5.456 1.00 96.12 81 ARG A CA 1
ATOM 654 C C . ARG A 1 81 ? 15.098 10.999 -4.958 1.00 96.12 81 ARG A C 1
ATOM 656 O O . ARG A 1 81 ? 16.158 10.863 -5.558 1.00 96.12 81 ARG A O 1
ATOM 663 N N . MET A 1 82 ? 14.710 10.199 -3.960 1.00 95.31 82 MET A N 1
ATOM 664 C CA . MET A 1 82 ? 15.530 9.085 -3.455 1.00 95.31 82 MET A CA 1
ATOM 665 C C . MET A 1 82 ? 15.977 8.159 -4.595 1.00 95.31 82 MET A C 1
ATOM 667 O O . MET A 1 82 ? 17.155 7.829 -4.716 1.00 95.31 82 MET A O 1
ATOM 671 N N . SER A 1 83 ? 15.048 7.803 -5.489 1.00 93.12 83 SER A N 1
ATOM 672 C CA . SER A 1 83 ? 15.346 6.956 -6.647 1.00 93.12 83 SER A CA 1
ATOM 673 C C . SER A 1 83 ? 16.253 7.622 -7.683 1.00 93.12 83 SER A C 1
ATOM 675 O O . SER A 1 83 ? 17.031 6.923 -8.326 1.00 93.12 83 SER A O 1
ATOM 677 N N . SER A 1 84 ? 16.120 8.929 -7.908 1.00 95.50 84 SER A N 1
ATOM 678 C CA . SER A 1 84 ? 16.868 9.645 -8.954 1.00 95.50 84 SER A CA 1
ATOM 679 C C . SER A 1 84 ? 18.283 10.003 -8.502 1.00 95.50 84 SER A C 1
ATOM 681 O O . SER A 1 84 ? 19.201 10.011 -9.315 1.00 95.50 84 SER A O 1
ATOM 683 N N . GLU A 1 85 ? 18.456 10.291 -7.212 1.00 95.56 85 GLU A N 1
ATOM 684 C CA . GLU A 1 85 ? 19.747 10.622 -6.596 1.00 95.56 85 GLU A CA 1
ATOM 685 C C . GLU A 1 85 ? 20.520 9.368 -6.162 1.00 95.56 85 GLU A C 1
ATOM 687 O O . GLU A 1 85 ? 21.724 9.443 -5.932 1.00 95.56 85 GLU A O 1
ATOM 692 N N . GLY A 1 86 ? 19.854 8.210 -6.080 1.00 94.12 86 GLY A N 1
ATOM 693 C CA . GLY A 1 86 ? 20.458 6.988 -5.551 1.00 94.12 86 GLY A CA 1
ATOM 694 C C . GLY A 1 86 ? 20.808 7.116 -4.067 1.00 94.12 86 GLY A C 1
ATOM 695 O O . GLY A 1 86 ? 21.799 6.539 -3.624 1.00 94.12 86 GLY A O 1
ATOM 696 N N . ASP A 1 87 ? 20.024 7.896 -3.318 1.00 95.25 87 ASP A N 1
ATOM 697 C CA . ASP A 1 87 ? 20.247 8.181 -1.901 1.00 95.25 87 ASP A CA 1
ATOM 698 C C . ASP A 1 87 ? 19.846 6.969 -1.047 1.00 95.25 87 ASP A C 1
ATOM 700 O O . ASP A 1 87 ? 18.696 6.816 -0.629 1.00 95.25 87 ASP A O 1
ATOM 704 N N . VAL A 1 88 ? 20.803 6.058 -0.858 1.00 94.38 88 VAL A N 1
ATOM 705 C CA . VAL A 1 88 ? 20.596 4.803 -0.125 1.00 94.38 88 VAL A CA 1
ATOM 706 C C . VAL A 1 88 ? 20.256 5.065 1.342 1.00 94.38 88 VAL A C 1
ATOM 708 O O . VAL A 1 88 ? 19.378 4.392 1.873 1.00 94.38 88 VAL A O 1
ATOM 711 N N . GLU A 1 89 ? 20.883 6.061 1.974 1.00 95.38 89 GLU A N 1
ATOM 712 C CA . GLU A 1 89 ? 20.638 6.392 3.383 1.00 95.38 89 GLU A CA 1
ATOM 713 C C . GLU A 1 89 ? 19.196 6.872 3.588 1.00 95.38 89 GLU A C 1
ATOM 715 O O . GLU A 1 89 ? 18.500 6.384 4.479 1.00 95.38 89 GLU A O 1
ATOM 720 N N . ALA A 1 90 ? 18.695 7.750 2.713 1.00 92.75 90 ALA A N 1
ATOM 721 C CA . ALA A 1 90 ? 17.306 8.204 2.776 1.00 92.75 90 ALA A CA 1
ATOM 722 C C . ALA A 1 90 ? 16.301 7.065 2.531 1.00 92.75 90 ALA A C 1
ATOM 724 O O . ALA A 1 90 ? 15.229 7.034 3.147 1.00 92.75 90 ALA A O 1
ATOM 725 N N . VAL A 1 91 ? 16.632 6.114 1.647 1.00 93.50 91 VAL A N 1
ATOM 726 C CA . VAL A 1 91 ? 15.810 4.913 1.435 1.00 93.50 91 VAL A CA 1
ATOM 727 C C . VAL A 1 91 ? 15.783 4.059 2.696 1.00 93.50 91 VAL A C 1
ATOM 729 O O . VAL A 1 91 ? 14.701 3.653 3.116 1.00 93.50 91 VAL A O 1
ATOM 732 N N . GLU A 1 92 ? 16.931 3.791 3.312 1.00 93.19 92 GLU A N 1
ATOM 733 C CA . GLU A 1 92 ? 17.015 3.011 4.550 1.00 93.19 92 GLU A CA 1
ATOM 734 C C . GLU A 1 92 ? 16.220 3.677 5.677 1.00 93.19 92 GLU A C 1
ATOM 736 O O . GLU A 1 92 ? 15.372 3.024 6.287 1.00 93.19 92 GLU A O 1
ATOM 741 N N . GLU A 1 93 ? 16.372 4.988 5.867 1.00 94.19 93 GLU A N 1
ATOM 742 C CA . GLU A 1 93 ? 15.617 5.753 6.863 1.00 94.19 93 GLU A CA 1
ATOM 743 C C . GLU A 1 93 ? 14.103 5.672 6.616 1.00 94.19 93 GLU A C 1
ATOM 745 O O . GLU A 1 93 ? 13.321 5.435 7.545 1.00 94.19 93 GLU A O 1
ATOM 750 N N . PHE A 1 94 ? 13.661 5.832 5.363 1.00 94.00 94 PHE A N 1
ATOM 751 C CA . PHE A 1 94 ? 12.248 5.701 5.006 1.00 94.00 94 PHE A CA 1
ATOM 752 C C . PHE A 1 94 ? 11.732 4.290 5.293 1.00 94.00 94 PHE A C 1
ATOM 754 O O . PHE A 1 94 ? 10.641 4.110 5.848 1.00 94.00 94 PHE A O 1
ATOM 761 N N . MET A 1 95 ? 12.518 3.281 4.924 1.00 92.06 95 MET A N 1
ATOM 762 C CA . MET A 1 95 ? 12.156 1.889 5.121 1.00 92.06 95 MET A CA 1
ATOM 763 C C . MET A 1 95 ? 12.041 1.566 6.607 1.00 92.06 95 MET A C 1
ATOM 765 O O . MET A 1 95 ? 11.023 1.013 7.014 1.00 92.06 95 MET A O 1
ATOM 769 N N . GLU A 1 96 ? 13.006 1.955 7.431 1.00 90.56 96 GLU A N 1
ATOM 770 C CA . GLU A 1 96 ? 12.970 1.737 8.879 1.00 90.56 96 GLU A CA 1
ATOM 771 C C . GLU A 1 96 ? 11.816 2.483 9.554 1.00 90.56 96 GLU A C 1
ATOM 773 O O . GLU A 1 96 ? 11.120 1.915 10.400 1.00 90.56 96 GLU A O 1
ATOM 778 N N . SER A 1 97 ? 11.565 3.725 9.139 1.00 91.00 97 SER A N 1
ATOM 779 C CA . SER A 1 97 ? 10.550 4.586 9.749 1.00 91.00 97 SER A CA 1
ATOM 780 C C . SER A 1 97 ? 9.123 4.163 9.405 1.00 91.00 97 SER A C 1
ATOM 782 O O . SER A 1 97 ? 8.235 4.227 10.264 1.00 91.00 97 SER A O 1
ATOM 784 N N . TYR A 1 98 ? 8.873 3.746 8.159 1.00 91.19 98 TYR A N 1
ATOM 785 C CA . TYR A 1 98 ? 7.510 3.573 7.644 1.00 91.19 98 TYR A CA 1
ATOM 786 C C . TYR A 1 98 ? 7.223 2.192 7.056 1.00 91.19 98 TYR A C 1
ATOM 788 O O . TYR A 1 98 ? 6.090 1.741 7.150 1.00 91.19 98 TYR A O 1
ATOM 796 N N . ALA A 1 99 ? 8.173 1.502 6.427 1.00 87.44 99 ALA A N 1
ATOM 797 C CA . ALA A 1 99 ? 7.847 0.323 5.612 1.00 87.44 99 ALA A CA 1
ATOM 798 C C . ALA A 1 99 ? 8.157 -1.014 6.295 1.00 87.44 99 ALA A C 1
ATOM 800 O O . ALA A 1 99 ? 7.391 -1.966 6.170 1.00 87.44 99 ALA A O 1
ATOM 801 N N . ALA A 1 100 ? 9.279 -1.101 7.009 1.00 84.38 100 ALA A N 1
ATOM 802 C CA . ALA A 1 100 ? 9.891 -2.347 7.464 1.00 84.38 100 ALA A CA 1
ATOM 803 C C . ALA A 1 100 ? 9.040 -3.103 8.486 1.00 84.38 100 ALA A C 1
ATOM 805 O O . ALA A 1 100 ? 9.196 -4.321 8.634 1.00 84.38 100 ALA A O 1
ATOM 806 N N . SER A 1 101 ? 8.145 -2.405 9.196 1.00 80.25 101 SER A N 1
ATOM 807 C CA . SER A 1 101 ? 7.272 -3.049 10.166 1.00 80.25 101 SER A CA 1
ATOM 808 C C . SER A 1 101 ? 5.894 -2.418 10.343 1.00 80.25 101 SER A C 1
ATOM 810 O O . SER A 1 101 ? 5.708 -1.215 10.176 1.00 80.25 101 SER A O 1
ATOM 812 N N . THR A 1 102 ? 4.919 -3.237 10.749 1.00 76.00 102 THR A N 1
ATOM 813 C CA . THR A 1 102 ? 3.659 -2.730 11.304 1.00 76.00 102 THR A CA 1
ATOM 814 C C . THR A 1 102 ? 3.912 -2.107 12.664 1.00 76.00 102 THR A C 1
ATOM 816 O O . THR A 1 102 ? 4.331 -2.798 13.597 1.00 76.00 102 THR A O 1
ATOM 819 N N . ARG A 1 103 ? 3.562 -0.832 12.812 1.00 76.25 103 ARG A N 1
ATOM 820 C CA . ARG A 1 103 ? 3.585 -0.137 14.104 1.00 76.25 103 ARG A CA 1
ATOM 821 C C . ARG A 1 103 ? 2.472 -0.614 15.042 1.00 76.25 103 ARG A C 1
ATOM 823 O O . ARG A 1 103 ? 2.619 -0.549 16.258 1.00 76.2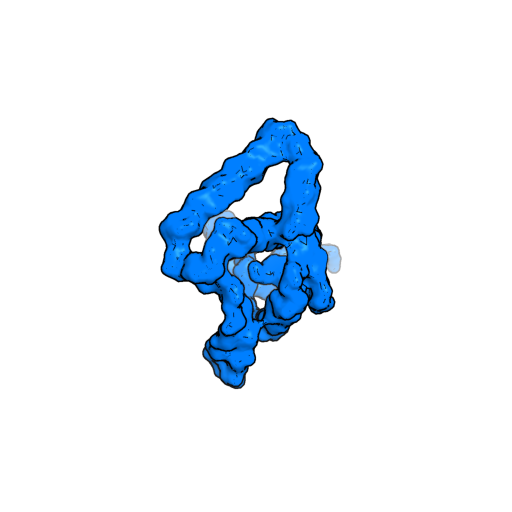5 103 ARG A O 1
ATOM 830 N N . ASP A 1 104 ? 1.373 -1.123 14.483 1.00 70.81 104 ASP A N 1
ATOM 831 C CA . ASP A 1 104 ? 0.235 -1.636 15.248 1.00 70.81 104 ASP A CA 1
ATOM 832 C C . ASP A 1 104 ? 0.258 -3.173 15.306 1.00 70.81 104 ASP A C 1
ATOM 834 O O . ASP A 1 104 ? 0.048 -3.862 14.306 1.00 70.81 104 ASP A O 1
ATOM 838 N N . LYS A 1 105 ? 0.490 -3.719 16.506 1.00 66.06 105 LYS A N 1
ATOM 839 C CA . LYS A 1 105 ? 0.470 -5.171 16.760 1.00 66.06 105 LYS A CA 1
ATOM 840 C C . LYS A 1 105 ? -0.907 -5.787 16.512 1.00 66.06 105 LYS A C 1
ATOM 842 O O . LYS A 1 105 ? -1.001 -6.963 16.164 1.00 66.06 105 LYS A O 1
ATOM 847 N N . GLU A 1 106 ? -1.976 -5.012 16.675 1.00 64.69 106 GLU A N 1
ATOM 848 C CA . GLU A 1 106 ? -3.320 -5.467 16.345 1.00 64.69 106 GLU A CA 1
ATOM 849 C C . GLU A 1 106 ? -3.581 -5.481 14.843 1.00 64.69 106 GLU A C 1
ATOM 851 O O . GLU A 1 106 ? -4.380 -6.301 14.403 1.00 64.69 106 GLU A O 1
ATOM 856 N N . TYR A 1 107 ? -2.880 -4.666 14.049 1.00 70.06 107 TYR A N 1
ATOM 857 C CA . TYR A 1 107 ? -2.973 -4.726 12.589 1.00 70.06 107 TYR A CA 1
ATOM 858 C C . TYR A 1 107 ? -2.501 -6.073 12.061 1.00 70.06 107 TYR A C 1
ATOM 860 O O . TYR A 1 107 ? -3.226 -6.710 11.299 1.00 70.06 107 TYR A O 1
ATOM 868 N N . ALA A 1 108 ? -1.352 -6.557 12.538 1.00 68.12 108 ALA A N 1
ATOM 869 C CA . ALA A 1 108 ? -0.877 -7.895 12.202 1.00 68.12 108 ALA A CA 1
ATOM 870 C C . ALA A 1 108 ? -1.914 -8.964 12.588 1.00 68.12 108 ALA A C 1
ATOM 872 O O . ALA A 1 108 ? -2.319 -9.746 11.732 1.00 68.12 108 ALA A O 1
ATOM 873 N N . ARG A 1 109 ? -2.417 -8.930 13.833 1.00 70.12 109 ARG A N 1
ATOM 874 C CA . ARG A 1 109 ? -3.420 -9.883 14.348 1.00 70.12 109 ARG A CA 1
ATOM 875 C C . ARG A 1 109 ? -4.727 -9.877 13.549 1.00 70.12 109 ARG A C 1
ATOM 877 O O . ARG A 1 109 ? -5.277 -10.934 13.256 1.00 70.12 109 ARG A O 1
ATOM 884 N N . ILE A 1 110 ? -5.251 -8.697 13.223 1.00 69.50 110 ILE A N 1
ATOM 885 C CA . ILE A 1 110 ? -6.519 -8.546 12.498 1.00 69.50 110 ILE A CA 1
ATOM 886 C C . ILE A 1 110 ? -6.356 -9.011 11.052 1.00 69.50 110 ILE A C 1
ATOM 888 O O . ILE A 1 110 ? -7.187 -9.766 10.556 1.00 69.50 110 ILE A O 1
ATOM 892 N N . VAL A 1 111 ? -5.267 -8.630 10.382 1.00 67.75 111 VAL A N 1
ATOM 893 C CA . VAL A 1 111 ? -5.015 -9.041 8.996 1.00 67.75 111 VAL A CA 1
ATOM 894 C C . VAL A 1 111 ? -4.786 -10.551 8.882 1.00 67.75 111 VAL A C 1
ATOM 896 O O . VAL A 1 111 ? -5.269 -11.155 7.922 1.00 67.75 111 VAL A O 1
ATOM 899 N N . THR A 1 112 ? -4.124 -11.185 9.856 1.00 64.38 112 THR A N 1
ATOM 900 C CA . THR A 1 112 ? -4.009 -12.652 9.899 1.00 64.38 112 THR A CA 1
ATOM 901 C C . THR A 1 112 ? -5.335 -13.324 10.243 1.00 64.38 112 THR A C 1
ATOM 903 O O . THR A 1 112 ? -5.698 -14.277 9.568 1.00 64.38 112 THR A O 1
ATOM 906 N N . GLY A 1 113 ? -6.123 -12.803 11.189 1.00 67.06 113 GLY A N 1
ATOM 907 C CA . GLY A 1 113 ? -7.459 -13.346 11.493 1.00 67.06 113 GLY A CA 1
ATOM 908 C C . GLY A 1 113 ? -8.451 -13.232 10.324 1.00 67.06 113 GLY A C 1
ATOM 909 O O . GLY A 1 113 ? -9.318 -14.087 10.138 1.00 67.06 113 GLY A O 1
ATOM 910 N N . MET A 1 114 ? -8.290 -12.212 9.473 1.00 65.12 114 MET A N 1
ATOM 911 C CA . MET A 1 114 ? -9.043 -12.081 8.223 1.00 65.12 114 MET A CA 1
ATOM 912 C C . MET A 1 114 ? -8.677 -13.148 7.182 1.00 65.12 114 MET A C 1
ATOM 914 O O . MET A 1 114 ? -9.505 -13.425 6.317 1.00 65.12 114 MET A O 1
ATOM 918 N N . ARG A 1 115 ? -7.472 -13.739 7.220 1.00 63.97 115 ARG A N 1
ATOM 919 C CA . ARG A 1 115 ? -7.095 -14.840 6.314 1.00 63.97 115 ARG A CA 1
ATOM 920 C C . ARG A 1 115 ? -8.005 -16.039 6.538 1.00 63.97 115 ARG A C 1
ATOM 922 O O . ARG A 1 115 ? -8.691 -16.447 5.609 1.00 63.97 115 ARG A O 1
ATOM 929 N N . ASP A 1 116 ? -8.061 -16.515 7.777 1.00 62.62 116 ASP A N 1
ATOM 930 C CA . ASP A 1 116 ? -8.779 -17.739 8.136 1.00 62.62 116 ASP A CA 1
ATOM 931 C C . ASP A 1 116 ? -10.290 -17.609 7.869 1.00 62.62 116 ASP A C 1
ATOM 933 O O . ASP A 1 116 ? -10.954 -18.583 7.549 1.00 62.62 116 ASP A O 1
ATOM 937 N N . SER A 1 117 ? -10.831 -16.386 7.931 1.00 60.03 117 SER A N 1
ATOM 938 C CA . SER A 1 117 ? -12.247 -16.119 7.638 1.00 60.03 117 SER A CA 1
ATOM 939 C C . SER A 1 117 ? -12.563 -15.924 6.152 1.00 60.03 117 SER A C 1
ATOM 941 O O . SER A 1 117 ? -13.730 -15.941 5.771 1.00 60.03 117 SER A O 1
ATOM 943 N N . LEU A 1 118 ? -11.556 -15.665 5.313 1.00 58.50 118 LEU A N 1
ATOM 944 C CA . LEU A 1 118 ? -11.741 -15.459 3.876 1.00 58.50 118 LEU A CA 1
ATOM 945 C C . LEU A 1 118 ? -11.343 -16.677 3.049 1.00 58.50 118 LEU A C 1
ATOM 947 O O . LEU A 1 118 ? -11.810 -16.766 1.919 1.00 58.50 118 LEU A O 1
ATOM 951 N N . ASP A 1 119 ? -10.504 -17.575 3.570 1.00 57.53 119 ASP A N 1
ATOM 952 C CA . ASP A 1 119 ? -10.150 -18.842 2.914 1.00 57.53 119 ASP A CA 1
ATOM 953 C C . ASP A 1 119 ? -11.374 -19.763 2.727 1.00 57.53 119 ASP A C 1
ATOM 955 O O . ASP A 1 119 ? -11.415 -20.519 1.762 1.00 57.53 119 ASP A O 1
ATOM 959 N N . ASP A 1 120 ? -12.440 -19.572 3.514 1.00 52.41 120 ASP A N 1
ATOM 960 C CA . ASP A 1 120 ? -13.757 -20.199 3.302 1.00 52.41 120 ASP A CA 1
ATOM 961 C C . ASP A 1 120 ? -14.517 -19.661 2.058 1.00 52.41 120 ASP A C 1
ATOM 963 O O . ASP A 1 120 ? -15.549 -20.210 1.677 1.00 52.41 120 ASP A O 1
ATOM 967 N N . GLY A 1 121 ? -14.038 -18.591 1.403 1.00 48.09 121 GLY A N 1
ATOM 968 C CA . GLY A 1 121 ? -14.754 -17.905 0.314 1.00 48.09 121 GLY A CA 1
ATOM 969 C C . GLY A 1 121 ? -13.883 -17.281 -0.784 1.00 48.09 121 GLY A C 1
ATOM 970 O O . GLY A 1 121 ? -14.361 -16.419 -1.528 1.00 48.09 121 GLY A O 1
ATOM 971 N N . VAL A 1 122 ? -12.604 -17.655 -0.910 1.00 46.41 122 VAL A N 1
ATOM 972 C CA . VAL A 1 122 ? -11.760 -17.136 -2.002 1.00 46.41 122 VAL A CA 1
ATOM 973 C C . VAL A 1 122 ? -12.161 -17.781 -3.323 1.00 46.41 122 VAL A C 1
ATOM 975 O O . VAL A 1 122 ? -11.879 -18.947 -3.575 1.00 46.41 122 VAL A O 1
ATOM 978 N N . ILE A 1 123 ? -12.720 -16.975 -4.224 1.00 48.03 123 ILE A N 1
ATOM 979 C CA . ILE A 1 123 ? -12.661 -17.254 -5.659 1.00 48.03 123 ILE A CA 1
ATOM 980 C C . ILE A 1 123 ? -11.207 -17.020 -6.082 1.00 48.03 123 ILE A C 1
ATOM 982 O O . ILE A 1 123 ? -10.787 -15.880 -6.310 1.00 48.03 123 ILE A O 1
ATOM 986 N N . GLU A 1 124 ? -10.400 -18.079 -6.112 1.00 49.28 124 GLU A N 1
ATOM 987 C CA . GLU A 1 124 ? -9.091 -18.022 -6.754 1.00 49.28 124 GLU A CA 1
ATOM 988 C C . GLU A 1 124 ? -9.311 -17.787 -8.250 1.00 49.28 124 GLU A C 1
ATOM 990 O O . GLU A 1 124 ? -9.875 -18.615 -8.963 1.00 49.28 124 GLU A O 1
ATOM 995 N N . THR A 1 125 ? -8.880 -16.631 -8.753 1.00 49.78 125 THR A N 1
ATOM 996 C CA . THR A 1 125 ? -8.817 -16.402 -10.197 1.00 49.78 125 THR A CA 1
ATOM 997 C C . THR A 1 125 ? -7.655 -17.206 -10.762 1.00 49.78 125 THR A C 1
ATOM 999 O O . THR A 1 125 ? -6.504 -16.773 -10.698 1.00 49.78 125 THR A O 1
ATOM 1002 N N . MET A 1 126 ? -7.958 -18.385 -11.302 1.00 57.72 126 MET A N 1
ATOM 1003 C CA . MET A 1 126 ? -7.022 -19.159 -12.110 1.00 57.72 126 MET A CA 1
ATOM 1004 C C . MET A 1 126 ? -6.965 -18.569 -13.517 1.00 57.72 126 MET A C 1
ATOM 1006 O O . MET A 1 126 ? -7.979 -18.479 -14.208 1.00 57.72 126 MET A O 1
ATOM 1010 N N . ASN A 1 127 ? -5.760 -18.229 -13.965 1.00 61.56 127 ASN A N 1
ATOM 1011 C CA . ASN A 1 127 ? -5.516 -17.974 -15.378 1.00 61.56 127 ASN A CA 1
ATOM 1012 C C . ASN A 1 127 ? -5.444 -19.329 -16.094 1.00 61.56 127 ASN A C 1
ATOM 1014 O O . ASN A 1 127 ? -4.387 -19.954 -16.158 1.00 61.56 127 ASN A O 1
ATOM 1018 N N . ALA A 1 128 ? -6.596 -19.809 -16.557 1.00 70.75 128 ALA A N 1
ATOM 1019 C CA . ALA A 1 128 ? -6.695 -21.002 -17.383 1.00 70.75 128 ALA A CA 1
ATOM 1020 C C . ALA A 1 128 ? -6.379 -20.643 -18.837 1.00 70.75 128 ALA A C 1
ATOM 1022 O O . ALA A 1 128 ? -6.976 -19.710 -19.381 1.00 70.75 128 ALA A O 1
ATOM 1023 N N . PHE A 1 129 ? -5.483 -21.385 -19.482 1.00 77.88 129 PHE A N 1
ATOM 1024 C CA . PHE A 1 129 ? -5.306 -21.266 -20.927 1.00 77.88 129 PHE A CA 1
ATOM 1025 C C . PHE A 1 129 ? -6.339 -22.136 -21.660 1.00 77.88 129 PHE A C 1
ATOM 1027 O O . PHE A 1 129 ? -6.601 -23.261 -21.222 1.00 77.88 129 PHE A O 1
ATOM 1034 N N . PRO A 1 130 ? -6.943 -21.641 -22.757 1.00 80.19 130 PRO A N 1
ATOM 1035 C CA . PRO A 1 130 ? -7.812 -22.460 -23.586 1.00 80.19 130 PRO A CA 1
ATOM 1036 C C . PRO A 1 130 ? -7.000 -23.542 -24.298 1.00 80.19 130 PRO A C 1
ATOM 1038 O O . PRO A 1 130 ? -5.861 -23.323 -24.712 1.00 80.19 130 PRO A O 1
ATOM 1041 N N . GLU A 1 131 ? -7.617 -24.698 -24.497 1.00 81.31 131 GLU A N 1
ATOM 1042 C CA . GLU A 1 131 ? -7.094 -25.713 -25.401 1.00 81.31 131 GLU A CA 1
ATOM 1043 C C . GLU A 1 131 ? -7.391 -25.294 -26.842 1.00 81.31 131 GLU A C 1
ATOM 1045 O O . GLU A 1 131 ? -8.528 -24.934 -27.160 1.00 81.31 131 GLU A O 1
ATOM 1050 N N . ILE A 1 132 ? -6.374 -25.332 -27.704 1.00 86.25 132 ILE A N 1
ATOM 1051 C CA . ILE A 1 132 ? -6.508 -24.986 -29.119 1.00 86.25 132 ILE A CA 1
ATOM 1052 C C . ILE A 1 132 ? -6.516 -26.269 -29.942 1.00 86.25 132 ILE A C 1
ATOM 1054 O O . ILE A 1 132 ? -5.514 -26.979 -30.005 1.00 86.25 132 ILE A O 1
ATOM 1058 N N . THR A 1 133 ? -7.637 -26.552 -30.601 1.00 88.38 133 THR A N 1
ATOM 1059 C CA . THR A 1 133 ? -7.740 -27.639 -31.581 1.00 88.38 133 THR A CA 1
ATOM 1060 C C . THR A 1 133 ? -7.650 -27.060 -32.986 1.00 88.38 133 THR A C 1
ATOM 1062 O O . THR A 1 133 ? -8.468 -26.226 -33.374 1.00 88.38 133 THR A O 1
ATOM 1065 N N . LEU A 1 134 ? -6.661 -27.505 -33.760 1.00 92.81 134 LEU A N 1
ATOM 1066 C CA . LEU A 1 134 ? -6.506 -27.103 -35.157 1.00 92.81 134 LEU A CA 1
ATOM 1067 C C . LEU A 1 134 ? -7.454 -27.917 -36.041 1.00 92.81 134 LEU A C 1
ATOM 1069 O O . LEU A 1 134 ? -7.523 -29.140 -35.918 1.00 92.81 134 LEU A O 1
ATOM 1073 N N . LYS A 1 135 ? -8.155 -27.250 -36.955 1.00 91.81 135 LYS A N 1
ATOM 1074 C CA . LYS A 1 135 ? -8.940 -27.897 -38.009 1.00 91.81 135 LYS A CA 1
ATOM 1075 C C . LYS A 1 135 ? -8.135 -27.866 -39.294 1.00 91.81 135 LYS A C 1
ATOM 1077 O O . LYS A 1 135 ? -7.693 -26.799 -39.726 1.00 91.81 135 LYS A O 1
ATOM 1082 N N . THR A 1 136 ? -7.955 -29.030 -39.901 1.00 94.75 136 THR A N 1
ATOM 1083 C CA . THR A 1 136 ? -7.253 -29.167 -41.176 1.00 94.75 136 THR A CA 1
ATOM 1084 C C . THR A 1 136 ? -8.214 -29.530 -42.295 1.00 94.75 136 THR A C 1
ATOM 1086 O O . THR A 1 136 ? -9.186 -30.247 -42.063 1.00 94.75 136 THR A O 1
ATOM 1089 N N . ASP A 1 137 ? -7.929 -29.060 -43.504 1.00 93.44 137 ASP A N 1
ATOM 1090 C CA . ASP A 1 137 ? -8.607 -29.524 -44.712 1.00 93.44 137 ASP A CA 1
ATOM 1091 C C . ASP A 1 137 ? -8.139 -30.930 -45.136 1.00 93.44 137 ASP A C 1
ATOM 1093 O O . ASP A 1 137 ? -7.237 -31.526 -44.538 1.00 93.44 137 ASP A O 1
ATOM 1097 N N . ASP A 1 138 ? -8.724 -31.446 -46.220 1.00 92.88 138 ASP A N 1
ATOM 1098 C CA . ASP A 1 138 ? -8.391 -32.755 -46.803 1.00 92.88 138 ASP A CA 1
ATOM 1099 C C . ASP A 1 138 ? -6.940 -32.849 -47.321 1.00 92.88 138 ASP A C 1
ATOM 1101 O O . ASP A 1 138 ? -6.470 -33.927 -47.690 1.00 92.88 138 ASP A O 1
ATOM 1105 N N . ARG A 1 139 ? -6.216 -31.724 -47.378 1.00 92.56 139 ARG A N 1
ATOM 1106 C CA . ARG A 1 139 ? -4.805 -31.632 -47.778 1.00 92.56 139 ARG A CA 1
ATOM 1107 C C . ARG A 1 139 ? -3.874 -31.479 -46.573 1.00 92.56 139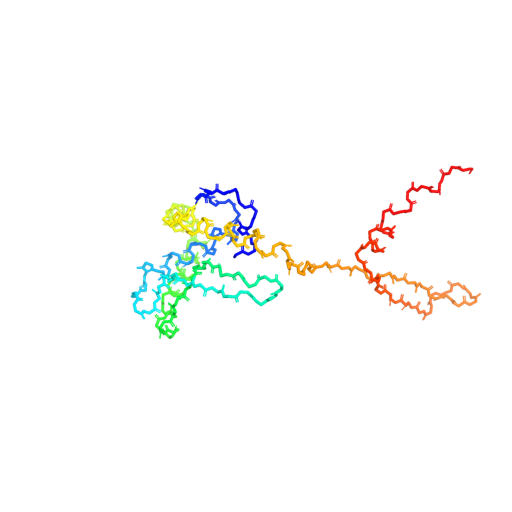 ARG A C 1
ATOM 1109 O O . ARG A 1 139 ? -2.670 -31.310 -46.763 1.00 92.56 139 ARG A O 1
ATOM 1116 N N . GLY A 1 140 ? -4.409 -31.539 -45.352 1.00 89.62 140 GLY A N 1
ATOM 1117 C CA . GLY A 1 140 ? -3.657 -31.366 -44.112 1.00 89.62 140 GLY A CA 1
ATOM 1118 C C . GLY A 1 140 ? -3.259 -29.917 -43.823 1.00 89.62 140 GLY A C 1
ATOM 1119 O O . GLY A 1 140 ? -2.445 -29.685 -42.931 1.00 89.62 140 GLY A O 1
ATOM 1120 N N . GLN A 1 141 ? -3.793 -28.936 -44.556 1.00 91.31 141 GLN A N 1
ATOM 1121 C CA . GLN A 1 141 ? -3.547 -27.523 -44.279 1.00 91.31 141 GLN A CA 1
ATOM 1122 C C . GLN A 1 141 ? -4.467 -27.046 -43.166 1.00 91.31 141 GLN A C 1
ATOM 1124 O O . GLN A 1 141 ? -5.660 -27.336 -43.171 1.00 91.31 141 GLN A O 1
ATOM 1129 N N . VAL A 1 142 ? -3.918 -26.294 -42.214 1.00 89.69 142 VAL A N 1
ATOM 1130 C CA . VAL A 1 142 ? -4.711 -25.675 -41.148 1.00 89.69 142 VAL A CA 1
ATOM 1131 C C . VAL A 1 142 ? -5.602 -24.600 -41.763 1.00 89.69 142 VAL A C 1
ATOM 1133 O O . VAL A 1 142 ? -5.102 -23.649 -42.360 1.00 89.69 142 VAL A O 1
ATOM 1136 N N . VAL A 1 143 ? -6.912 -24.752 -41.599 1.00 93.44 143 VAL A N 1
ATOM 1137 C CA . VAL A 1 143 ? -7.919 -23.814 -42.116 1.00 93.44 143 VAL A CA 1
ATOM 1138 C C . VAL A 1 143 ? -8.630 -23.042 -41.012 1.00 93.44 143 VAL A C 1
ATOM 1140 O O . VAL A 1 143 ? -9.182 -21.980 -41.283 1.00 93.44 143 VAL A O 1
ATOM 1143 N N . ASP A 1 144 ? -8.612 -23.551 -39.778 1.00 92.88 144 ASP A N 1
ATOM 1144 C CA . ASP A 1 144 ? -9.258 -22.919 -38.626 1.00 92.88 144 ASP A CA 1
ATOM 1145 C C . ASP A 1 144 ? -8.641 -23.417 -37.303 1.00 92.88 144 ASP A C 1
ATOM 1147 O O . ASP A 1 144 ? -7.939 -24.434 -37.266 1.00 92.88 144 ASP A O 1
ATOM 1151 N N . ALA A 1 145 ? -8.900 -22.703 -36.211 1.00 87.25 145 ALA A N 1
ATOM 1152 C CA . ALA A 1 145 ? -8.492 -23.070 -34.863 1.00 87.25 145 ALA A CA 1
ATOM 1153 C C . ALA A 1 145 ? -9.629 -22.790 -33.875 1.00 87.25 145 ALA A C 1
ATOM 1155 O O . ALA A 1 145 ? -10.104 -21.664 -33.743 1.00 87.25 145 ALA A O 1
ATOM 1156 N N . GLU A 1 146 ? -10.042 -23.820 -33.141 1.00 91.44 146 GLU A N 1
ATOM 1157 C CA . GLU A 1 146 ? -11.092 -23.712 -32.135 1.00 91.44 146 GLU A CA 1
ATOM 1158 C C . GLU A 1 146 ? -10.481 -23.672 -30.735 1.00 91.44 146 GLU A C 1
ATOM 1160 O O . GLU A 1 146 ? -9.720 -24.563 -30.353 1.00 91.44 146 GLU A O 1
ATOM 1165 N N . ALA A 1 147 ? -10.822 -22.632 -29.973 1.00 87.00 147 ALA A N 1
ATOM 1166 C CA . ALA A 1 147 ? -10.398 -22.464 -28.592 1.00 87.00 147 ALA A CA 1
ATOM 1167 C C . ALA A 1 147 ? -11.503 -22.926 -27.637 1.00 87.00 147 ALA A C 1
ATOM 1169 O O . ALA A 1 147 ? -12.630 -22.427 -27.693 1.00 87.00 147 ALA A O 1
ATOM 1170 N N . LYS A 1 148 ? -11.175 -23.839 -26.721 1.00 86.12 148 LYS A N 1
ATOM 1171 C CA . LYS A 1 148 ? -12.110 -24.333 -25.706 1.00 86.12 148 LYS A CA 1
ATOM 1172 C C . LYS A 1 148 ? -11.547 -24.128 -24.308 1.00 86.12 148 LYS A C 1
ATOM 1174 O O . LYS A 1 148 ? -10.477 -24.632 -23.979 1.00 86.12 148 LYS A O 1
ATOM 1179 N N . MET A 1 149 ? -12.294 -23.409 -23.472 1.00 84.44 149 MET A N 1
ATOM 1180 C CA . MET A 1 149 ? -11.937 -23.255 -22.063 1.00 84.44 149 MET A CA 1
ATOM 1181 C C . MET A 1 149 ? -12.134 -24.585 -21.315 1.00 84.44 149 MET A C 1
ATOM 1183 O O . MET A 1 149 ? -13.104 -25.302 -21.597 1.00 84.44 149 MET A O 1
ATOM 1187 N N . PRO A 1 150 ? -11.246 -24.925 -20.364 1.00 81.62 150 PRO A N 1
ATOM 1188 C CA . PRO A 1 150 ? -11.472 -26.050 -19.464 1.00 81.62 150 PRO A CA 1
ATOM 1189 C C . PRO A 1 150 ? -12.747 -25.817 -18.651 1.00 81.62 150 PRO A C 1
ATOM 1191 O O . PRO A 1 150 ? -13.114 -24.676 -18.359 1.00 81.62 150 PRO A O 1
ATOM 1194 N N . LYS A 1 151 ? -13.441 -26.903 -18.306 1.00 78.25 151 LYS A N 1
ATOM 1195 C CA . LYS A 1 151 ? -14.729 -26.811 -17.597 1.00 78.25 151 LYS A CA 1
ATOM 1196 C C . LYS A 1 151 ? -14.562 -26.363 -16.149 1.00 78.25 151 LYS A C 1
ATOM 1198 O O . LYS A 1 151 ? -15.416 -25.656 -15.626 1.00 78.25 151 LYS A O 1
ATOM 1203 N N . ASP A 1 152 ? -13.474 -26.795 -15.527 1.00 77.00 152 ASP A N 1
ATOM 1204 C CA . ASP A 1 152 ? -13.128 -26.511 -14.143 1.00 77.00 152 ASP A CA 1
ATOM 1205 C C . ASP A 1 152 ? -11.612 -26.668 -13.921 1.00 77.00 152 ASP A C 1
ATOM 1207 O O . ASP A 1 152 ? -10.844 -26.985 -14.837 1.00 77.00 152 ASP A O 1
ATOM 1211 N N . HIS A 1 153 ? -11.173 -26.410 -12.688 1.00 71.75 153 HIS A N 1
ATOM 1212 C CA . HIS A 1 153 ? -9.767 -26.483 -12.298 1.00 71.75 153 HIS A CA 1
ATOM 1213 C C . HIS A 1 153 ? -9.187 -27.895 -12.429 1.00 71.75 153 HIS A C 1
ATOM 1215 O O . HIS A 1 153 ? -8.046 -28.048 -12.863 1.00 71.75 153 HIS A O 1
ATOM 1221 N N . LEU A 1 154 ? -9.955 -28.929 -12.080 1.00 76.06 154 LEU A N 1
ATOM 1222 C CA . LEU A 1 154 ? -9.481 -30.309 -12.121 1.00 76.06 154 LEU A CA 1
ATOM 1223 C C . LEU A 1 154 ? -9.271 -30.764 -13.571 1.00 76.06 154 LEU A C 1
ATOM 1225 O O . LEU A 1 154 ? -8.230 -31.337 -13.881 1.00 76.06 154 LEU A O 1
ATOM 1229 N N . ASP A 1 155 ? -10.210 -30.445 -14.463 1.00 76.75 155 ASP A N 1
ATOM 1230 C CA . ASP A 1 155 ? -10.116 -30.682 -15.907 1.00 76.75 155 ASP A CA 1
ATOM 1231 C C . ASP A 1 155 ? -8.875 -30.003 -16.507 1.00 76.75 155 ASP A C 1
ATOM 1233 O O . ASP A 1 155 ? -8.137 -30.622 -17.271 1.00 76.75 155 ASP A O 1
ATOM 1237 N N . TYR A 1 156 ? -8.581 -28.762 -16.105 1.00 79.19 156 TYR A N 1
ATOM 1238 C CA . TYR A 1 156 ? -7.377 -28.052 -16.543 1.00 79.19 156 TYR A CA 1
ATOM 1239 C C . TYR A 1 156 ? -6.079 -28.752 -16.100 1.00 79.19 156 TYR A C 1
ATOM 1241 O O . TYR A 1 156 ? -5.193 -28.995 -16.922 1.00 79.19 156 TYR A O 1
ATOM 1249 N N . TYR A 1 157 ? -5.974 -29.135 -14.823 1.00 76.44 157 TYR A N 1
ATOM 1250 C CA . TYR A 1 157 ? -4.786 -29.817 -14.293 1.00 76.44 157 TYR A CA 1
ATOM 1251 C C . TYR A 1 157 ? -4.600 -31.222 -14.875 1.00 76.44 157 TYR A C 1
ATOM 1253 O O . TYR A 1 157 ? -3.483 -31.595 -15.237 1.00 76.44 157 TYR A O 1
ATOM 1261 N N . LEU A 1 158 ? -5.679 -31.993 -15.016 1.00 77.75 158 LEU A N 1
ATOM 1262 C CA . LEU A 1 158 ? -5.627 -33.318 -15.634 1.00 77.75 158 LEU A CA 1
ATOM 1263 C C . LEU A 1 158 ? -5.190 -33.245 -17.099 1.00 77.75 158 LEU A C 1
ATOM 1265 O O . LEU A 1 158 ? -4.493 -34.141 -17.562 1.00 77.75 158 LEU A O 1
ATOM 1269 N N . ARG A 1 159 ? -5.530 -32.181 -17.829 1.00 71.19 159 ARG A N 1
ATOM 1270 C CA . ARG A 1 159 ? -5.074 -32.006 -19.216 1.00 71.19 159 ARG A CA 1
ATOM 1271 C C . ARG A 1 159 ? -3.620 -31.555 -19.322 1.00 71.19 159 ARG A C 1
ATOM 1273 O O . ARG A 1 159 ? -2.922 -32.025 -20.214 1.00 71.19 159 ARG A O 1
ATOM 1280 N N . LEU A 1 160 ? -3.148 -30.698 -18.415 1.00 70.94 160 LEU A N 1
ATOM 1281 C CA . LEU A 1 160 ? -1.746 -30.261 -18.392 1.00 70.94 160 LEU A CA 1
ATOM 1282 C C . LEU A 1 160 ? -0.777 -31.370 -17.958 1.00 70.94 160 LEU A C 1
ATOM 1284 O O . LEU A 1 160 ? 0.328 -31.453 -18.488 1.00 70.94 160 LEU A O 1
ATOM 1288 N N . PHE A 1 161 ? -1.176 -32.203 -16.993 1.00 70.94 161 PHE A N 1
ATOM 1289 C CA . PHE A 1 161 ? -0.266 -33.139 -16.318 1.00 70.94 161 PHE A CA 1
ATOM 1290 C C . PHE A 1 161 ? -0.652 -34.620 -16.467 1.00 70.94 161 PHE A C 1
ATOM 1292 O O . PHE A 1 161 ? 0.160 -35.501 -16.189 1.00 70.94 161 PHE A O 1
ATOM 1299 N N . GLY A 1 162 ? -1.872 -34.931 -16.912 1.00 56.94 162 GLY A N 1
ATOM 1300 C CA . GLY A 1 162 ? -2.397 -36.300 -16.997 1.00 56.94 162 GLY A CA 1
ATOM 1301 C C . GLY A 1 162 ? -1.937 -37.112 -18.210 1.00 56.94 162 GLY A C 1
ATOM 1302 O O . GLY A 1 162 ? -2.284 -38.286 -18.314 1.00 56.94 162 GLY A O 1
ATOM 1303 N N . THR A 1 163 ? -1.129 -36.555 -19.115 1.00 49.44 163 THR A N 1
ATOM 1304 C CA . THR A 1 163 ? -0.583 -37.287 -20.274 1.00 49.44 163 THR A CA 1
ATOM 1305 C C . THR A 1 163 ? 0.697 -38.080 -19.975 1.00 49.44 163 THR A C 1
ATOM 1307 O O . THR A 1 163 ? 1.206 -38.766 -20.856 1.00 49.44 163 THR A O 1
ATOM 1310 N N . ALA A 1 164 ? 1.193 -38.093 -18.733 1.00 44.94 164 ALA A N 1
ATOM 1311 C CA . ALA A 1 164 ? 2.443 -38.778 -18.382 1.00 44.94 164 ALA A CA 1
ATOM 1312 C C . ALA A 1 164 ? 2.348 -40.310 -18.153 1.00 44.94 164 ALA A C 1
ATOM 1314 O O . ALA A 1 164 ? 3.344 -40.910 -17.761 1.00 44.94 164 ALA A O 1
ATOM 1315 N N . THR A 1 165 ? 1.208 -40.984 -18.374 1.00 45.00 165 THR A N 1
ATOM 1316 C CA . THR A 1 165 ? 1.064 -42.432 -18.048 1.00 45.00 165 THR A CA 1
ATOM 1317 C C . THR A 1 165 ? 0.503 -43.331 -19.156 1.00 45.00 165 THR A C 1
ATOM 1319 O O . THR A 1 165 ? -0.062 -44.386 -18.874 1.00 45.00 165 THR A O 1
ATOM 1322 N N . ARG A 1 166 ? 0.711 -43.001 -20.437 1.00 41.94 166 ARG A N 1
ATOM 1323 C CA . ARG A 1 166 ? 0.528 -43.976 -21.533 1.00 41.94 166 ARG A CA 1
ATOM 1324 C C . ARG A 1 166 ? 1.699 -43.944 -22.511 1.00 41.94 166 ARG A C 1
ATOM 1326 O O . ARG A 1 166 ? 1.630 -43.330 -23.565 1.00 41.94 166 ARG A O 1
ATOM 1333 N N . GLY A 1 167 ? 2.776 -44.617 -22.124 1.00 38.72 167 GLY A N 1
ATOM 1334 C CA . GLY A 1 167 ? 3.949 -44.880 -22.954 1.00 38.72 167 GLY A CA 1
ATOM 1335 C C . GLY A 1 167 ? 4.675 -46.101 -22.405 1.00 38.72 167 GLY A C 1
ATOM 1336 O O . GLY A 1 167 ? 5.743 -45.977 -21.819 1.00 38.72 167 GLY A O 1
ATOM 1337 N N . GLY A 1 168 ? 4.022 -47.255 -22.495 1.00 39.91 168 GLY A N 1
ATOM 1338 C CA . GLY A 1 168 ? 4.520 -48.521 -21.979 1.00 39.91 168 GLY A CA 1
ATOM 1339 C C . GLY A 1 168 ? 3.717 -49.680 -22.542 1.00 39.91 168 GLY A C 1
ATOM 1340 O O . GLY A 1 168 ? 3.073 -50.373 -21.768 1.00 39.91 168 GLY A O 1
ATOM 1341 N N . GLU A 1 169 ? 3.739 -49.826 -23.867 1.00 35.03 169 GLU A N 1
ATOM 1342 C CA . GLU A 1 169 ? 3.646 -51.101 -24.596 1.00 35.03 169 GLU A CA 1
ATOM 1343 C C . GLU A 1 169 ? 4.529 -51.011 -25.846 1.00 35.03 169 GLU A C 1
ATOM 1345 O O . GLU A 1 169 ? 4.512 -49.937 -26.495 1.00 35.03 169 GLU A O 1
#